Protein AF-A0A9C8TW69-F1 (afdb_monomer_lite)

Structure (mmCIF, N/CA/C/O backbone):
data_AF-A0A9C8TW69-F1
#
_entry.id   AF-A0A9C8TW69-F1
#
loop_
_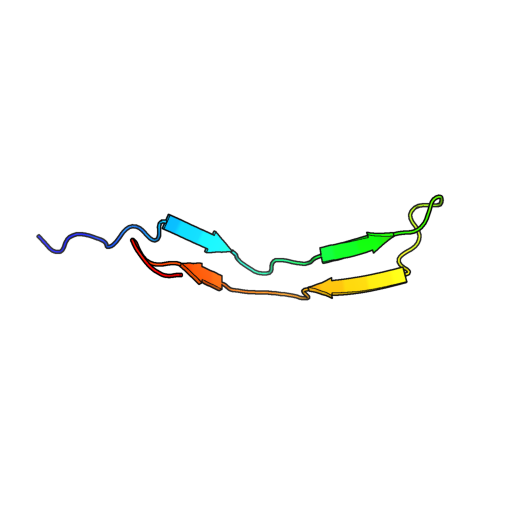atom_site.group_PDB
_atom_site.id
_atom_site.type_symbol
_atom_site.label_atom_id
_atom_site.label_alt_id
_atom_site.label_comp_id
_atom_site.label_asym_id
_atom_site.label_entity_id
_atom_site.label_seq_id
_atom_site.pdbx_PDB_ins_code
_atom_site.Cartn_x
_atom_site.Cartn_y
_atom_site.Cartn_z
_atom_site.occupancy
_atom_site.B_iso_or_equiv
_atom_site.auth_seq_id
_atom_site.auth_comp_id
_atom_site.auth_asym_id
_atom_site.auth_atom_id
_atom_site.pdbx_PDB_model_num
ATOM 1 N N . MET A 1 1 ? -27.089 -9.165 13.033 1.00 41.00 1 MET A N 1
ATOM 2 C CA . MET A 1 1 ? -26.265 -8.573 11.962 1.00 41.00 1 MET A CA 1
ATOM 3 C C . MET A 1 1 ? -24.828 -8.701 12.426 1.00 41.00 1 MET A C 1
ATOM 5 O O . MET A 1 1 ? -24.517 -8.151 13.473 1.00 41.00 1 MET A O 1
ATOM 9 N N . HIS A 1 2 ? -24.012 -9.529 11.770 1.00 50.88 2 HIS A N 1
ATOM 10 C CA . HIS A 1 2 ? -22.584 -9.577 12.083 1.00 50.88 2 HIS A CA 1
ATOM 11 C C . H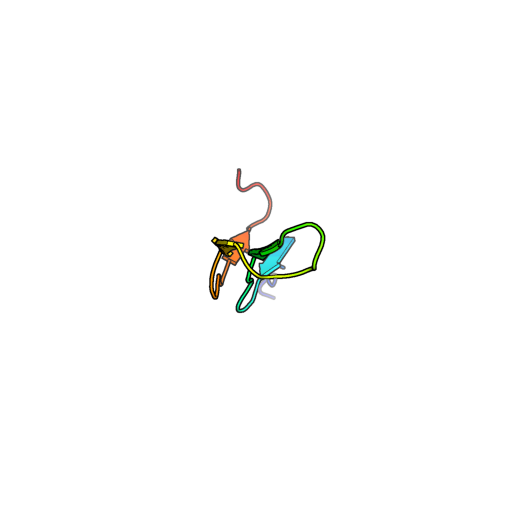IS A 1 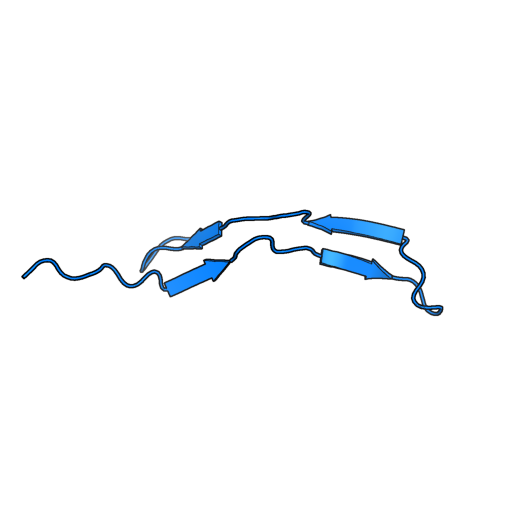2 ? -21.986 -8.243 11.649 1.00 50.88 2 HIS A C 1
ATOM 13 O O . HIS A 1 2 ? -22.161 -7.859 10.495 1.00 50.88 2 HIS A O 1
ATOM 19 N N . ALA A 1 3 ? -21.355 -7.522 12.575 1.00 59.03 3 ALA A N 1
ATOM 20 C CA . ALA A 1 3 ? -20.474 -6.436 12.189 1.00 59.03 3 ALA A CA 1
ATOM 21 C C . ALA A 1 3 ? -19.381 -7.074 11.327 1.00 59.03 3 ALA A C 1
ATOM 23 O O . ALA A 1 3 ? -18.658 -7.952 11.800 1.00 59.03 3 ALA A O 1
ATOM 24 N N . THR A 1 4 ? -19.328 -6.719 10.047 1.00 61.72 4 THR A N 1
ATOM 25 C CA . THR A 1 4 ? -18.098 -6.867 9.278 1.00 61.72 4 THR A CA 1
ATOM 26 C C . THR A 1 4 ? -17.045 -6.114 10.073 1.00 61.72 4 THR A C 1
ATOM 28 O O . THR A 1 4 ? -17.179 -4.911 10.291 1.00 61.72 4 THR A O 1
ATOM 31 N N . HIS A 1 5 ? -16.080 -6.843 10.631 1.00 65.44 5 HIS A N 1
ATOM 32 C CA . HIS A 1 5 ? -14.883 -6.214 11.161 1.00 65.44 5 HIS A CA 1
ATOM 33 C C . HIS A 1 5 ? -14.184 -5.634 9.938 1.00 65.44 5 HIS A C 1
ATOM 35 O O . HIS A 1 5 ? -13.538 -6.357 9.184 1.00 65.44 5 HIS A O 1
ATOM 41 N N . ASP A 1 6 ? -14.452 -4.361 9.659 1.00 79.94 6 ASP A N 1
ATOM 42 C CA . ASP A 1 6 ? -13.762 -3.642 8.605 1.00 79.94 6 ASP A CA 1
ATOM 43 C C . ASP A 1 6 ? -12.300 -3.567 9.047 1.00 79.94 6 ASP A C 1
ATOM 45 O O . ASP A 1 6 ? -11.958 -2.822 9.969 1.00 79.94 6 ASP A O 1
ATOM 49 N N . HIS A 1 7 ? -11.455 -4.403 8.440 1.00 81.94 7 HIS A N 1
ATOM 50 C CA . HIS A 1 7 ? -10.011 -4.332 8.622 1.00 81.94 7 HIS A CA 1
ATOM 51 C C . HIS A 1 7 ? -9.571 -2.876 8.435 1.00 81.94 7 HIS A C 1
ATOM 53 O O . HIS A 1 7 ? -9.959 -2.223 7.460 1.00 81.94 7 HIS A O 1
ATOM 59 N N . VAL A 1 8 ? -8.753 -2.355 9.350 1.00 92.06 8 VAL A N 1
ATOM 60 C CA . VAL A 1 8 ? -8.323 -0.950 9.269 1.00 92.06 8 VAL A CA 1
ATOM 61 C C . VAL A 1 8 ? -7.253 -0.755 8.201 1.00 92.06 8 VAL A C 1
ATOM 63 O O . VAL A 1 8 ? -7.152 0.324 7.619 1.00 92.06 8 VAL A O 1
ATOM 66 N N . ILE A 1 9 ? -6.468 -1.801 7.919 1.00 94.31 9 ILE A N 1
ATOM 67 C CA . ILE A 1 9 ? -5.482 -1.834 6.837 1.00 94.31 9 ILE A CA 1
ATOM 68 C C . ILE A 1 9 ? -5.558 -3.197 6.149 1.00 94.31 9 ILE A C 1
ATOM 70 O O . ILE A 1 9 ? -5.613 -4.231 6.810 1.00 94.31 9 ILE A O 1
ATOM 74 N N . VAL A 1 10 ? -5.516 -3.187 4.815 1.00 95.88 10 VAL A N 1
ATOM 75 C CA . VAL A 1 10 ? -5.372 -4.382 3.974 1.00 95.88 10 VAL A CA 1
ATOM 76 C C . VAL A 1 10 ? -4.349 -4.085 2.881 1.00 95.88 10 VAL A C 1
ATOM 78 O O . VAL A 1 10 ? -4.446 -3.064 2.198 1.00 95.88 10 VAL A O 1
ATOM 81 N N . THR A 1 11 ? -3.381 -4.978 2.693 1.00 96.81 11 THR A N 1
ATOM 82 C CA . THR A 1 11 ? -2.469 -4.987 1.546 1.00 96.81 11 THR A CA 1
ATOM 83 C C . THR A 1 11 ? -2.619 -6.296 0.789 1.00 96.81 11 THR A C 1
ATOM 85 O O . THR A 1 11 ? -2.796 -7.347 1.400 1.00 96.81 11 THR A O 1
ATOM 88 N N . VAL A 1 12 ? -2.540 -6.222 -0.539 1.00 97.31 12 VAL A N 1
ATOM 89 C CA . VAL A 1 12 ? -2.554 -7.388 -1.428 1.00 97.31 12 VAL A CA 1
ATOM 90 C C . VAL A 1 12 ? -1.353 -7.277 -2.359 1.00 97.31 12 VAL A C 1
ATOM 92 O O .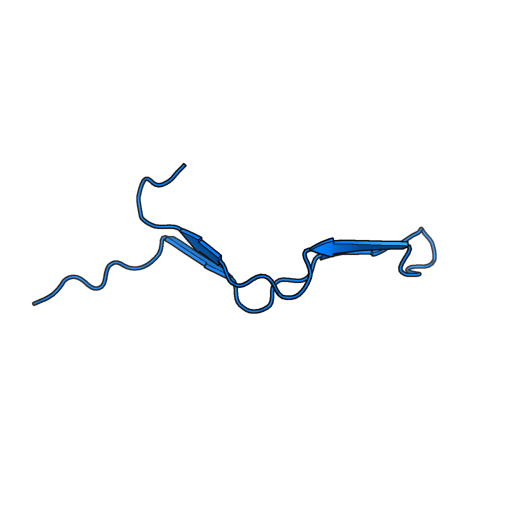 VAL A 1 12 ? -1.226 -6.273 -3.066 1.00 97.31 12 VAL A O 1
ATOM 95 N N . GLY A 1 13 ? -0.454 -8.257 -2.315 1.00 97.62 13 GLY A N 1
ATOM 96 C CA . GLY A 1 13 ? 0.759 -8.318 -3.132 1.00 97.62 13 GLY A CA 1
ATOM 97 C C . GLY A 1 13 ? 1.701 -7.115 -2.983 1.00 97.62 13 GLY A C 1
ATOM 98 O O . GLY A 1 13 ? 2.366 -6.702 -3.943 1.00 97.62 13 GLY A O 1
ATOM 99 N N . LEU A 1 14 ? 1.761 -6.489 -1.800 1.00 97.94 14 LEU A N 1
ATOM 100 C CA . LEU A 1 14 ? 2.565 -5.284 -1.590 1.00 97.94 14 LEU A CA 1
ATOM 101 C C . LEU A 1 14 ? 4.049 -5.583 -1.823 1.00 97.94 14 LEU A C 1
ATOM 103 O O . LEU A 1 14 ? 4.653 -6.416 -1.154 1.00 97.94 14 LEU A O 1
ATOM 107 N N . THR A 1 15 ? 4.657 -4.840 -2.745 1.00 97.94 15 THR A N 1
ATOM 108 C CA . THR A 1 15 ? 6.071 -4.982 -3.095 1.00 97.94 15 THR A CA 1
ATOM 109 C C . THR A 1 15 ? 6.792 -3.650 -2.922 1.00 97.94 15 THR A C 1
ATOM 111 O O . THR A 1 15 ? 6.369 -2.616 -3.442 1.00 97.94 15 THR A O 1
ATOM 114 N N . LYS A 1 16 ? 7.916 -3.667 -2.201 1.00 97.81 16 LYS A N 1
ATOM 115 C CA . LYS A 1 16 ? 8.780 -2.505 -1.982 1.00 97.81 16 LYS A CA 1
ATOM 116 C C . LYS A 1 16 ? 10.143 -2.760 -2.599 1.00 97.81 16 LYS A C 1
ATOM 118 O O . LYS A 1 16 ? 10.927 -3.549 -2.080 1.00 97.81 16 LYS A O 1
ATOM 123 N N . VAL A 1 17 ? 10.450 -2.012 -3.652 1.00 97.69 17 VAL A N 1
ATOM 124 C CA . VAL A 1 17 ? 11.773 -2.011 -4.279 1.00 97.69 17 VAL A CA 1
ATOM 125 C C . VAL A 1 17 ? 12.470 -0.684 -4.006 1.00 97.69 17 VAL A C 1
ATOM 127 O O . VAL A 1 17 ? 11.932 0.386 -4.294 1.00 97.69 17 VAL A O 1
ATOM 130 N N . PHE A 1 18 ? 13.680 -0.754 -3.463 1.00 97.94 18 PHE A N 1
ATOM 131 C CA . PHE A 1 18 ? 14.595 0.376 -3.391 1.00 97.94 18 PHE A CA 1
ATOM 132 C C . PHE A 1 18 ? 15.416 0.443 -4.677 1.00 97.94 18 PHE A C 1
ATOM 134 O O . PHE A 1 18 ? 16.027 -0.544 -5.107 1.00 97.94 18 PHE A O 1
ATOM 141 N N . ARG A 1 19 ? 15.410 1.625 -5.293 1.00 97.88 19 ARG A N 1
ATOM 142 C CA . ARG A 1 19 ? 16.087 1.916 -6.557 1.00 97.88 19 ARG A CA 1
ATOM 143 C C . ARG A 1 19 ? 17.207 2.927 -6.339 1.00 97.88 19 ARG A C 1
ATOM 145 O O . ARG A 1 19 ? 17.134 3.736 -5.416 1.00 97.88 19 ARG A O 1
ATOM 152 N N . ASP A 1 20 ? 18.237 2.869 -7.177 1.00 97.19 20 ASP A N 1
ATOM 153 C CA . ASP A 1 20 ? 19.291 3.884 -7.191 1.00 97.19 20 ASP A CA 1
ATOM 154 C C . ASP A 1 20 ? 18.857 5.165 -7.932 1.00 97.19 20 ASP A C 1
ATOM 156 O O . ASP A 1 20 ? 17.723 5.287 -8.400 1.00 97.19 20 ASP A O 1
ATOM 160 N N . PHE A 1 21 ? 19.768 6.137 -8.038 1.00 96.06 21 PHE A N 1
ATOM 161 C CA . PHE A 1 21 ? 19.520 7.413 -8.721 1.00 96.06 21 PHE A CA 1
ATOM 162 C C . PHE A 1 21 ? 19.101 7.242 -10.190 1.00 96.06 21 PHE A C 1
ATOM 164 O O . PHE A 1 21 ? 18.373 8.067 -10.733 1.00 96.06 21 PHE A O 1
ATOM 171 N N . TRP A 1 22 ? 19.520 6.146 -10.825 1.00 96.62 22 TRP A N 1
ATOM 172 C CA . TRP A 1 22 ? 19.175 5.811 -12.205 1.00 96.62 22 TRP A CA 1
ATOM 173 C C . TRP A 1 22 ? 17.918 4.938 -12.297 1.00 96.62 22 TRP A C 1
ATOM 175 O O . TRP A 1 22 ? 17.672 4.331 -13.337 1.00 96.62 22 TRP A O 1
ATOM 185 N N . LEU A 1 23 ? 17.143 4.846 -11.209 1.00 93.62 23 LEU A N 1
ATOM 186 C CA . LEU A 1 23 ? 15.947 4.016 -11.055 1.00 93.62 23 LEU A CA 1
ATOM 187 C C . LEU A 1 23 ? 16.184 2.511 -11.261 1.00 93.62 23 LEU A C 1
ATOM 189 O O . LEU A 1 23 ? 15.225 1.741 -11.409 1.00 93.62 23 LEU A O 1
ATOM 193 N N . ARG A 1 24 ? 17.443 2.062 -11.215 1.00 95.75 24 ARG A N 1
ATOM 194 C CA . ARG A 1 24 ? 17.761 0.637 -11.288 1.00 95.75 24 ARG A CA 1
ATOM 195 C C . ARG A 1 24 ? 17.458 -0.007 -9.954 1.00 95.75 24 ARG A C 1
ATOM 197 O O . ARG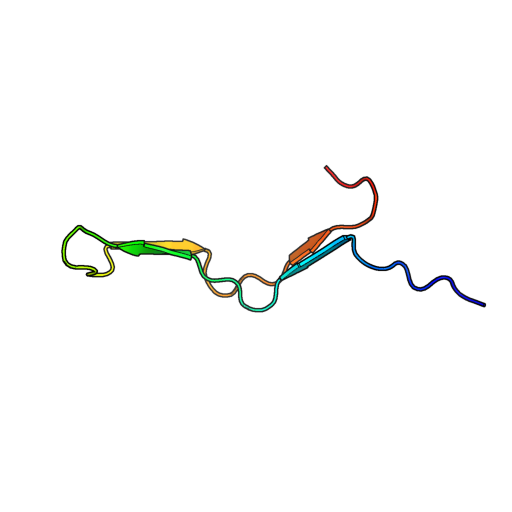 A 1 24 ? 17.761 0.546 -8.897 1.00 95.75 24 ARG A O 1
ATOM 204 N N . GLU A 1 25 ? 16.867 -1.188 -10.014 1.00 96.38 25 GLU A N 1
ATOM 205 C CA . GLU A 1 25 ? 16.560 -1.968 -8.824 1.00 96.38 25 GLU A CA 1
ATOM 206 C C . GLU A 1 25 ? 17.851 -2.375 -8.118 1.00 96.38 25 GLU A C 1
ATOM 208 O O . GLU A 1 25 ? 18.805 -2.841 -8.745 1.00 96.38 25 GLU A O 1
ATOM 213 N N . LYS A 1 26 ? 17.887 -2.159 -6.803 1.00 95.62 26 LYS A N 1
ATOM 214 C CA . LYS A 1 26 ? 19.008 -2.558 -5.950 1.00 95.62 26 LYS A CA 1
ATOM 215 C C . LYS A 1 26 ? 18.595 -3.596 -4.924 1.00 95.62 26 LYS A C 1
ATOM 217 O O . LYS A 1 26 ? 19.342 -4.541 -4.702 1.00 95.62 26 LYS A O 1
ATOM 222 N N . VAL A 1 27 ? 17.434 -3.409 -4.299 1.00 96.94 27 VAL A N 1
ATOM 223 C CA . VAL A 1 27 ? 16.935 -4.292 -3.241 1.00 96.94 27 VAL A CA 1
ATOM 224 C C . VAL A 1 27 ? 15.416 -4.380 -3.319 1.00 96.94 27 VAL A C 1
ATOM 226 O O . VAL A 1 27 ? 14.743 -3.350 -3.312 1.00 96.94 27 VAL A O 1
ATOM 229 N N . SER A 1 28 ? 14.884 -5.598 -3.310 1.00 96.19 28 SER A N 1
ATOM 230 C CA . SER A 1 28 ? 13.468 -5.866 -3.038 1.00 96.19 28 SER A CA 1
ATOM 231 C C . SER A 1 28 ? 13.311 -6.125 -1.543 1.00 96.19 28 SER A C 1
ATOM 233 O O . SER A 1 28 ? 13.678 -7.188 -1.055 1.00 96.19 28 SER A O 1
ATOM 235 N N . ALA A 1 29 ? 12.848 -5.120 -0.803 1.00 96.44 29 ALA A N 1
ATOM 236 C CA . ALA A 1 29 ? 12.736 -5.174 0.654 1.00 96.44 29 ALA A CA 1
ATOM 237 C C . ALA A 1 29 ? 11.438 -5.825 1.136 1.00 96.44 29 ALA A C 1
ATOM 239 O O . ALA A 1 29 ? 11.406 -6.411 2.211 1.00 96.44 29 ALA A O 1
ATOM 240 N N . VAL A 1 30 ? 10.378 -5.718 0.339 1.00 97.56 30 VAL A N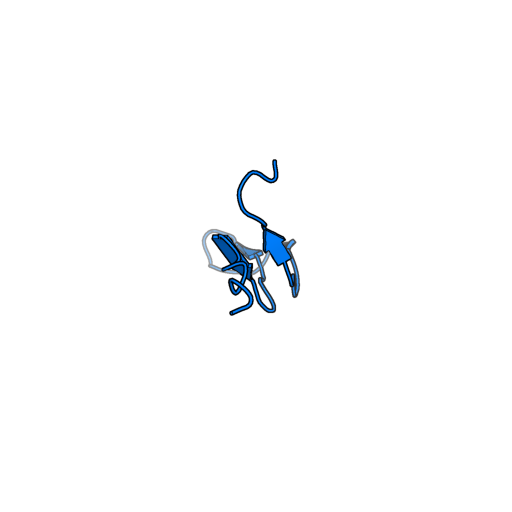 1
ATOM 241 C CA . VAL A 1 30 ? 9.118 -6.437 0.538 1.00 97.56 30 VAL A CA 1
ATOM 242 C C . VAL A 1 30 ? 8.739 -7.016 -0.816 1.00 97.56 30 VAL A C 1
ATOM 244 O O . VAL A 1 30 ? 8.864 -6.312 -1.821 1.00 97.56 30 VAL A O 1
ATOM 247 N N . ALA A 1 31 ? 8.310 -8.271 -0.851 1.00 96.94 31 ALA A N 1
ATOM 248 C CA . ALA A 1 31 ? 7.890 -8.950 -2.067 1.00 96.94 31 ALA A CA 1
ATOM 249 C C . ALA A 1 31 ? 6.560 -9.655 -1.807 1.00 96.94 31 ALA A C 1
ATOM 251 O O . ALA A 1 31 ? 6.494 -10.488 -0.908 1.00 96.94 31 ALA A O 1
ATOM 252 N N . ASP A 1 32 ? 5.547 -9.295 -2.595 1.00 97.88 32 ASP A N 1
ATOM 253 C CA . ASP A 1 32 ? 4.232 -9.946 -2.629 1.00 97.88 32 ASP A CA 1
ATOM 254 C C . ASP A 1 32 ? 3.565 -10.112 -1.249 1.00 97.88 32 ASP A C 1
ATOM 256 O O . ASP A 1 32 ? 3.068 -11.176 -0.894 1.00 97.88 32 ASP A O 1
ATOM 260 N N . LEU A 1 33 ? 3.605 -9.060 -0.424 1.00 97.62 33 LEU A N 1
ATOM 261 C CA . LEU A 1 33 ? 3.058 -9.117 0.929 1.00 97.62 33 LEU A CA 1
ATOM 262 C C . LEU A 1 33 ? 1.538 -8.914 0.937 1.00 97.62 33 LEU A C 1
ATOM 264 O O . LEU A 1 33 ? 1.036 -7.813 0.673 1.00 97.62 33 LEU A O 1
ATOM 268 N N . ASP A 1 34 ? 0.842 -9.955 1.374 1.00 97.75 34 ASP A N 1
ATOM 269 C CA . ASP A 1 34 ? -0.536 -9.888 1.842 1.00 97.75 34 ASP A CA 1
ATOM 270 C C . ASP A 1 34 ? -0.543 -9.640 3.359 1.00 97.75 34 ASP A C 1
ATOM 272 O O . ASP A 1 34 ? 0.046 -10.403 4.127 1.00 97.75 34 ASP A O 1
ATOM 276 N N . LEU A 1 35 ? -1.178 -8.551 3.795 1.00 96.00 35 LEU A N 1
ATOM 277 C CA . LEU A 1 35 ? -1.246 -8.142 5.202 1.00 96.00 35 LEU A CA 1
ATOM 278 C C . LEU A 1 35 ? -2.637 -7.598 5.514 1.00 96.00 35 LEU A C 1
ATOM 280 O O . LEU A 1 35 ? -3.224 -6.869 4.717 1.00 96.00 35 LEU A O 1
ATOM 284 N N . GLN A 1 36 ? -3.135 -7.899 6.706 1.00 96.06 36 GLN A N 1
ATOM 285 C CA . GLN A 1 36 ? -4.331 -7.286 7.270 1.00 96.06 36 GLN A CA 1
ATOM 286 C C . GLN A 1 36 ? -4.011 -6.819 8.684 1.00 96.06 36 GLN A C 1
ATOM 288 O O . GLN A 1 36 ? -3.191 -7.441 9.356 1.00 96.06 36 GLN A O 1
ATOM 293 N N . ILE A 1 37 ? -4.622 -5.713 9.099 1.00 94.50 37 ILE A N 1
ATOM 294 C CA . ILE A 1 37 ? -4.527 -5.206 10.468 1.00 94.50 37 ILE A CA 1
ATOM 295 C C . ILE A 1 37 ? -5.941 -4.995 10.996 1.00 94.50 37 ILE A C 1
ATOM 297 O O . ILE A 1 37 ? -6.765 -4.329 10.354 1.00 94.50 37 ILE A O 1
ATOM 301 N N . GLU A 1 38 ? -6.198 -5.553 12.173 1.00 94.25 38 GLU A N 1
ATOM 302 C CA . GLU A 1 38 ? -7.455 -5.425 12.899 1.00 94.25 38 GLU A CA 1
ATOM 303 C C . GLU A 1 38 ? -7.522 -4.125 13.722 1.00 94.25 38 GLU A C 1
ATOM 305 O O . GLU A 1 38 ? -6.495 -3.553 14.108 1.00 94.25 38 GLU A O 1
ATOM 310 N N . PRO A 1 39 ? -8.730 -3.628 14.046 1.00 93.00 39 PRO A N 1
ATOM 311 C CA . PRO A 1 39 ? -8.874 -2.482 14.936 1.00 93.00 39 PRO A CA 1
ATOM 312 C C . PRO A 1 39 ? -8.184 -2.706 16.297 1.00 93.00 39 PRO A C 1
ATOM 314 O O . PRO A 1 39 ? -8.610 -3.537 17.096 1.00 93.00 39 PRO A O 1
ATOM 317 N N . GLY A 1 40 ? -7.149 -1.911 16.588 1.00 92.06 40 GLY A N 1
ATOM 318 C CA . GLY A 1 40 ? -6.416 -1.940 17.864 1.00 92.06 40 GLY A CA 1
ATOM 319 C C . GLY A 1 40 ? -5.200 -2.872 17.908 1.00 92.06 40 GLY A C 1
ATOM 320 O O . GLY A 1 40 ? -4.564 -2.966 18.956 1.00 92.06 40 GLY A O 1
ATOM 321 N N . GLU A 1 41 ? -4.868 -3.534 16.800 1.00 91.25 41 GLU A N 1
ATOM 322 C CA . GLU A 1 41 ? -3.645 -4.328 16.648 1.00 91.25 41 GLU A CA 1
ATOM 323 C C . GLU A 1 41 ? -2.393 -3.423 16.564 1.00 91.25 41 GLU A C 1
ATOM 325 O O . GLU A 1 41 ? -2.458 -2.320 16.010 1.00 91.25 41 GLU A O 1
ATOM 330 N N . VAL A 1 42 ? -1.272 -3.862 17.165 1.00 86.56 42 VAL A N 1
ATOM 331 C CA . VAL A 1 42 ? 0.015 -3.132 17.255 1.00 86.56 42 VAL A CA 1
ATOM 332 C C . VAL A 1 42 ? 1.174 -4.034 16.866 1.00 86.56 42 VAL A C 1
ATOM 334 O O . VAL A 1 42 ? 1.274 -5.131 17.461 1.00 86.56 42 VAL A O 1
#

Secondary structure (DSSP, 8-state):
-------SEEEEEEEEEEE-TT--EEEEEEEEEEEEE-TT--

Sequence (42 aa):
MHATHDHVIVTVGLTKVFRDFWLREKVSAVADLDLQIEPGEV

pLDDT: mean 90.32, std 13.67, range [41.0, 97.94]

Foldseek 3Di:
DDPPQPFPDWDFQDWDFDADPVRHTDDTPDGGDTDTHGVPRD

Radius of gyration: 15.63 Å; chains: 1; bounding box: 46×17×30 Å